Protein AF-W9RHC8-F1 (afdb_monomer_lite)

Radius of gyration: 26.41 Å; chains: 1; bounding box: 62×59×58 Å

Structure (mmCIF, N/CA/C/O backbone):
data_AF-W9RHC8-F1
#
_entry.id   AF-W9RHC8-F1
#
loop_
_atom_site.group_PDB
_atom_site.id
_atom_site.type_symbol
_atom_site.label_atom_id
_atom_site.label_alt_id
_atom_site.label_comp_id
_atom_site.label_asym_id
_atom_site.label_entity_id
_atom_site.label_seq_id
_atom_site.pdbx_PDB_ins_code
_atom_site.Cartn_x
_atom_site.Cartn_y
_atom_site.Cartn_z
_atom_site.occupancy
_atom_site.B_iso_or_equiv
_atom_site.auth_seq_id
_atom_site.auth_comp_id
_atom_site.auth_asym_id
_atom_site.auth_atom_id
_atom_site.pdbx_PDB_model_num
ATOM 1 N N . MET A 1 1 ? 46.765 38.688 -10.562 1.00 62.06 1 MET A N 1
ATOM 2 C CA . MET A 1 1 ? 45.318 38.556 -10.261 1.00 62.06 1 MET A CA 1
ATOM 3 C C . MET A 1 1 ? 44.500 37.887 -11.374 1.00 62.06 1 MET A C 1
ATOM 5 O O . MET A 1 1 ? 43.490 37.285 -11.053 1.00 62.06 1 MET A O 1
ATOM 9 N N . MET A 1 2 ? 44.925 37.922 -12.649 1.00 70.69 2 MET A N 1
ATOM 10 C CA . MET A 1 2 ? 44.146 37.374 -13.782 1.00 70.69 2 MET A CA 1
ATOM 11 C C . MET A 1 2 ? 44.205 35.842 -13.943 1.00 70.69 2 MET A C 1
ATOM 13 O O . MET A 1 2 ? 43.224 35.232 -14.349 1.00 70.69 2 MET A O 1
ATOM 17 N N . LEU A 1 3 ? 45.326 35.204 -13.593 1.00 73.56 3 LEU A N 1
ATOM 18 C CA . LEU A 1 3 ? 45.532 33.758 -13.760 1.00 73.56 3 LEU A CA 1
ATOM 19 C C . LEU A 1 3 ? 44.494 32.866 -13.030 1.00 73.56 3 LEU A C 1
ATOM 21 O O . LEU A 1 3 ? 43.914 31.998 -13.678 1.00 73.56 3 LEU A O 1
ATOM 25 N N . PRO A 1 4 ? 44.192 33.068 -11.728 1.00 77.69 4 PRO A N 1
ATOM 26 C CA . PRO A 1 4 ? 43.225 32.224 -11.017 1.00 77.69 4 PRO A CA 1
ATOM 27 C C . PRO A 1 4 ? 41.783 32.388 -11.525 1.00 77.69 4 PRO A C 1
ATOM 29 O O . PRO A 1 4 ? 41.017 31.429 -11.491 1.00 77.69 4 PRO A O 1
ATOM 32 N N . LEU A 1 5 ? 41.422 33.566 -12.049 1.00 76.31 5 LEU A N 1
ATOM 33 C CA . LEU A 1 5 ? 40.107 33.810 -12.657 1.00 76.31 5 LEU A CA 1
ATOM 34 C C . LEU A 1 5 ? 39.930 33.025 -13.963 1.00 76.31 5 LEU A C 1
ATOM 36 O O . LEU A 1 5 ? 38.876 32.436 -14.191 1.00 76.31 5 LEU A O 1
ATOM 40 N N . VAL A 1 6 ? 40.974 32.968 -14.795 1.00 79.25 6 VAL A N 1
ATOM 41 C CA . VAL A 1 6 ? 40.958 32.205 -16.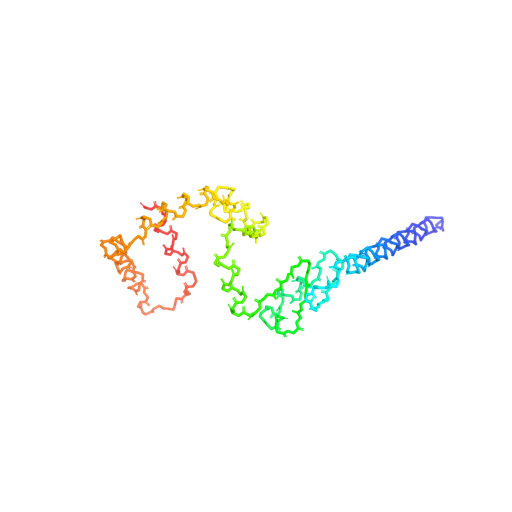054 1.00 79.25 6 VAL A CA 1
ATOM 42 C C . VAL A 1 6 ? 40.851 30.702 -15.785 1.00 79.25 6 VAL A C 1
ATOM 44 O O . VAL A 1 6 ? 40.076 30.020 -16.454 1.00 79.25 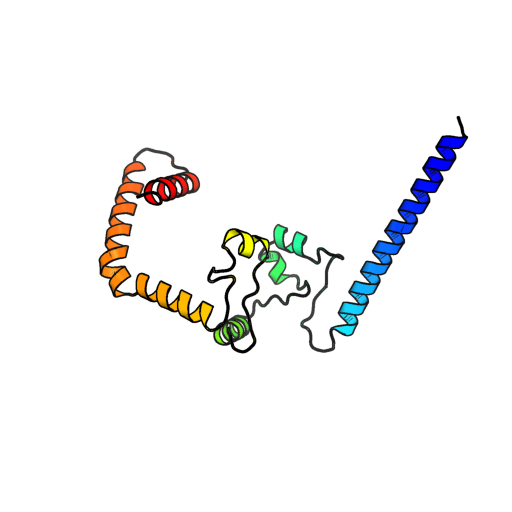6 VAL A O 1
ATOM 47 N N . PHE A 1 7 ? 41.559 30.191 -14.771 1.00 80.88 7 PHE A N 1
ATOM 48 C CA . PHE A 1 7 ? 41.425 28.793 -14.354 1.00 80.88 7 PHE A CA 1
ATOM 49 C C . PHE A 1 7 ? 40.029 28.485 -13.795 1.00 80.88 7 PHE A C 1
ATOM 51 O O . PHE A 1 7 ? 39.434 27.481 -14.171 1.00 80.88 7 PHE A O 1
ATOM 58 N N . GLY A 1 8 ? 39.454 29.353 -12.957 1.00 83.69 8 GLY A N 1
ATOM 59 C CA . GLY A 1 8 ? 38.094 29.153 -12.441 1.00 83.69 8 GLY A CA 1
ATOM 60 C C . GLY A 1 8 ? 37.032 29.078 -13.547 1.00 83.69 8 GLY A C 1
ATOM 61 O O . GLY A 1 8 ? 36.159 28.210 -13.514 1.00 83.69 8 GLY A O 1
ATOM 62 N N . LEU A 1 9 ? 37.141 29.938 -14.565 1.00 85.75 9 LEU A N 1
ATOM 63 C CA . LEU A 1 9 ? 36.232 29.939 -15.714 1.00 85.75 9 LEU A CA 1
ATOM 64 C C . LEU A 1 9 ? 36.360 28.668 -16.564 1.00 85.75 9 LEU A C 1
ATOM 66 O O . LEU A 1 9 ? 35.341 28.103 -16.960 1.00 85.75 9 LEU A O 1
ATOM 70 N N . SER A 1 10 ? 37.579 28.180 -16.818 1.00 86.56 10 SER A N 1
ATOM 71 C CA . SER A 1 10 ? 37.776 26.968 -17.624 1.00 86.56 10 SER A CA 1
ATOM 72 C C . SER A 1 10 ? 37.245 25.711 -16.928 1.00 86.56 10 SER A C 1
ATOM 74 O O . SER A 1 10 ? 36.571 24.902 -17.569 1.00 86.56 10 SER A O 1
ATOM 76 N N . PHE A 1 11 ? 37.451 25.579 -15.613 1.00 90.56 11 PHE A N 1
ATOM 77 C CA . PHE A 1 11 ? 36.854 24.498 -14.822 1.00 90.56 11 PHE A CA 1
ATOM 78 C C . PHE A 1 11 ? 35.322 24.561 -14.821 1.00 90.56 11 PHE A C 1
ATOM 80 O O . PHE A 1 11 ? 34.672 23.527 -14.982 1.00 90.56 11 PHE A O 1
ATOM 87 N N . GLY A 1 12 ? 34.738 25.760 -14.708 1.00 91.81 12 GLY A N 1
ATOM 88 C CA . GLY A 1 12 ? 33.286 25.946 -14.775 1.00 91.81 12 GLY A CA 1
ATOM 89 C C . GLY A 1 12 ? 32.686 25.517 -16.119 1.00 91.81 12 GLY A C 1
ATOM 90 O O . GLY A 1 12 ? 31.665 24.829 -16.153 1.00 91.81 12 GLY A O 1
ATOM 91 N N . VAL A 1 13 ? 33.346 25.857 -17.231 1.00 93.00 13 VAL A N 1
ATOM 92 C CA . VAL A 1 13 ? 32.905 25.456 -18.578 1.00 93.00 13 VAL A CA 1
ATOM 93 C C . VAL A 1 13 ? 33.014 23.943 -18.768 1.00 93.00 13 VAL A C 1
ATOM 95 O O . VAL A 1 13 ? 32.057 23.324 -19.228 1.00 93.00 13 VAL A O 1
ATOM 98 N N . LEU A 1 14 ? 34.130 23.324 -18.369 1.00 93.06 14 LEU A N 1
ATOM 99 C CA . LEU A 1 14 ? 34.304 21.870 -18.469 1.00 93.06 14 LEU A CA 1
ATOM 100 C C . LEU A 1 14 ? 33.273 21.106 -17.633 1.00 93.06 14 LEU A C 1
ATOM 102 O O . LEU A 1 14 ? 32.720 20.110 -18.098 1.00 93.06 14 LEU A O 1
ATOM 106 N N . PHE A 1 15 ? 32.969 21.594 -16.428 1.00 92.94 15 PHE A N 1
ATOM 107 C CA . PHE A 1 15 ? 31.918 21.020 -15.594 1.00 92.94 15 PHE A CA 1
ATOM 108 C C . PHE A 1 15 ? 30.543 21.121 -16.270 1.00 92.94 15 PHE A C 1
ATOM 110 O O . PHE A 1 15 ? 29.828 20.125 -16.345 1.00 92.94 15 PHE A O 1
ATOM 117 N N . SER A 1 16 ? 30.202 22.278 -16.846 1.00 92.06 16 SER A N 1
ATOM 118 C CA . SER A 1 16 ? 28.942 22.476 -17.581 1.00 92.06 16 SER A CA 1
ATOM 119 C C . SER A 1 16 ? 28.819 21.559 -18.809 1.00 92.06 16 SER A C 1
ATOM 121 O O . SER A 1 16 ? 27.783 20.925 -19.025 1.00 92.06 16 SER A O 1
ATOM 123 N N . VAL A 1 17 ? 29.896 21.406 -19.588 1.00 94.19 17 VAL A N 1
ATOM 124 C CA . VAL A 1 17 ? 29.928 20.503 -20.754 1.00 94.19 17 VAL A CA 1
ATOM 125 C C . VAL A 1 17 ? 29.798 19.037 -20.324 1.00 94.19 17 VAL A C 1
ATOM 127 O O . VAL A 1 17 ? 29.067 18.271 -20.946 1.00 94.19 17 VAL A O 1
ATOM 130 N N . SER A 1 18 ? 30.448 18.647 -19.226 1.00 92.25 18 SER A N 1
ATOM 131 C CA . SER A 1 18 ? 30.325 17.297 -18.668 1.00 92.25 18 SER A CA 1
ATOM 132 C C . SER A 1 18 ? 28.894 17.003 -18.206 1.00 92.25 18 SER A C 1
ATOM 134 O O . SER A 1 18 ? 28.311 15.991 -18.593 1.00 92.25 18 SER A O 1
ATOM 136 N N . VAL A 1 19 ? 28.278 17.924 -17.456 1.00 92.19 19 VAL A N 1
ATOM 137 C CA . VAL A 1 19 ? 26.888 17.787 -16.992 1.00 92.19 19 VAL A CA 1
ATOM 138 C C . VAL A 1 19 ? 25.920 17.698 -18.170 1.00 92.19 19 VAL A C 1
ATOM 140 O O . VAL A 1 19 ? 25.056 16.826 -18.187 1.00 92.19 19 VAL A O 1
ATOM 143 N N . THR A 1 20 ? 26.074 18.549 -19.186 1.00 89.12 20 THR A N 1
ATOM 144 C CA . THR A 1 20 ? 25.200 18.510 -20.370 1.00 89.12 20 THR A CA 1
ATOM 145 C C . THR A 1 20 ? 25.364 17.216 -21.166 1.00 89.12 20 THR A C 1
ATOM 147 O O . THR A 1 20 ? 24.362 16.640 -21.587 1.00 89.12 20 THR A O 1
ATOM 150 N N . PHE A 1 21 ? 26.586 16.696 -21.312 1.00 92.25 21 PHE A N 1
ATOM 151 C CA . PHE A 1 21 ? 26.821 15.399 -21.948 1.00 92.25 21 PHE A CA 1
ATOM 152 C C . PHE A 1 21 ? 26.156 14.245 -21.184 1.00 92.25 21 PHE A C 1
ATOM 154 O O . PHE A 1 21 ? 25.500 13.409 -21.807 1.00 92.25 21 PHE A O 1
ATOM 161 N N . LEU A 1 22 ? 26.263 14.222 -19.850 1.00 88.56 22 LEU A N 1
ATOM 162 C CA . LEU A 1 22 ? 25.605 13.215 -19.009 1.00 88.56 22 LEU A CA 1
ATOM 163 C C . LEU A 1 22 ? 24.078 13.273 -19.148 1.00 88.56 22 LEU A C 1
ATOM 165 O O . LEU A 1 22 ? 23.446 12.247 -19.386 1.00 88.56 22 LEU A O 1
ATOM 169 N N . VAL A 1 23 ? 23.492 14.474 -19.113 1.00 86.44 23 VAL A N 1
ATOM 170 C CA . VAL A 1 23 ? 22.044 14.663 -19.302 1.00 86.44 23 VAL A CA 1
ATOM 171 C C . VAL A 1 23 ? 21.591 14.167 -20.678 1.00 86.44 23 VAL A C 1
ATOM 173 O O . VAL A 1 23 ? 20.575 13.483 -20.790 1.00 86.44 23 VAL A O 1
ATOM 176 N N . LEU A 1 24 ? 22.343 14.471 -21.739 1.00 86.12 24 LEU A N 1
ATOM 177 C CA . LEU A 1 24 ? 22.024 14.000 -23.089 1.00 86.12 24 LEU A CA 1
ATOM 178 C C . LEU A 1 24 ? 22.153 12.478 -23.216 1.00 86.12 24 LEU A C 1
ATOM 180 O O . LEU A 1 24 ? 21.329 11.850 -23.885 1.00 86.12 24 LEU A O 1
ATOM 184 N N . ALA A 1 25 ? 23.157 11.879 -22.572 1.00 85.94 25 ALA A N 1
ATOM 185 C CA . ALA A 1 25 ? 23.326 10.432 -22.529 1.00 85.94 25 ALA A CA 1
ATOM 186 C C . 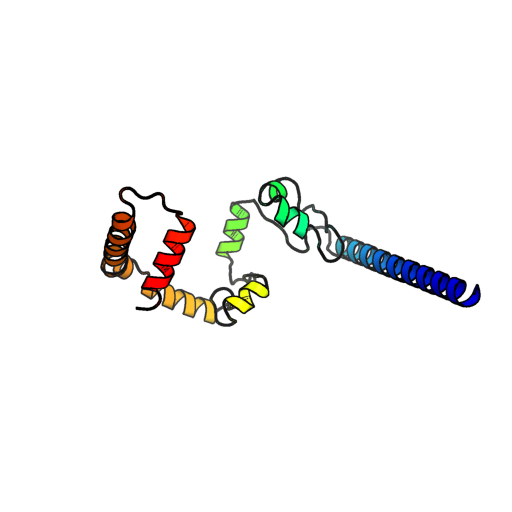ALA A 1 25 ? 22.144 9.753 -21.817 1.00 85.94 25 ALA A C 1
ATOM 188 O O . ALA A 1 25 ? 21.585 8.797 -22.358 1.00 85.94 25 ALA A O 1
ATOM 189 N N . ASP A 1 26 ? 21.701 10.293 -20.680 1.00 81.50 26 ASP A N 1
ATOM 190 C CA . ASP A 1 26 ? 20.546 9.791 -19.929 1.00 81.50 26 ASP A CA 1
ATOM 191 C C . ASP A 1 26 ? 19.237 9.927 -20.716 1.00 81.50 26 ASP A C 1
ATOM 193 O O . ASP A 1 26 ? 18.447 8.982 -20.782 1.00 81.50 26 ASP A O 1
ATOM 197 N N . LEU A 1 27 ? 19.013 11.068 -21.378 1.00 79.56 27 LEU A N 1
ATOM 198 C CA . LEU A 1 27 ? 17.845 11.276 -22.241 1.00 79.56 27 LEU A CA 1
ATOM 199 C C . LEU A 1 27 ? 17.829 10.289 -23.412 1.00 79.56 27 LEU A C 1
ATOM 201 O O . LEU A 1 27 ? 16.794 9.688 -23.707 1.00 79.56 27 LEU A O 1
ATOM 205 N N . LYS A 1 28 ? 18.980 10.077 -24.059 1.00 80.44 28 LYS A N 1
ATOM 206 C CA . LYS A 1 28 ? 19.111 9.132 -25.174 1.00 80.44 28 LYS A CA 1
ATOM 207 C C . LYS A 1 28 ? 18.926 7.687 -24.709 1.00 80.44 28 LYS A C 1
ATOM 209 O O . LYS A 1 28 ? 18.264 6.914 -25.398 1.00 80.44 28 LYS A O 1
ATOM 214 N N . TRP A 1 29 ? 19.447 7.326 -23.537 1.00 77.56 29 TRP A N 1
ATOM 215 C CA . TRP A 1 29 ? 19.232 6.017 -22.917 1.00 77.56 29 TRP A CA 1
ATOM 216 C C . TRP A 1 29 ? 17.757 5.779 -22.575 1.00 77.56 29 TRP A C 1
ATOM 218 O O . TRP A 1 29 ? 17.225 4.702 -22.846 1.00 77.56 29 TRP A O 1
ATOM 228 N N . ASN A 1 30 ? 17.069 6.797 -22.052 1.00 73.25 30 ASN A N 1
ATOM 229 C CA . ASN A 1 30 ? 15.639 6.729 -21.755 1.00 73.25 30 ASN A CA 1
ATOM 230 C C . ASN A 1 30 ? 14.793 6.589 -23.036 1.00 73.25 30 ASN A C 1
ATOM 232 O O . ASN A 1 30 ? 13.888 5.758 -23.104 1.00 73.25 30 ASN A O 1
ATOM 236 N N . ALA A 1 31 ? 15.136 7.328 -24.096 1.00 72.06 31 ALA A N 1
ATOM 237 C CA . ALA A 1 31 ? 14.484 7.206 -25.400 1.00 72.06 31 ALA A CA 1
ATOM 238 C C . ALA A 1 31 ? 14.714 5.825 -26.045 1.00 72.06 31 ALA A C 1
ATOM 240 O O . ALA A 1 31 ? 13.794 5.236 -26.613 1.00 72.06 31 ALA A O 1
ATOM 241 N N . LEU A 1 32 ? 15.924 5.268 -25.923 1.00 72.38 32 LEU A N 1
ATOM 242 C CA . LEU A 1 32 ? 16.228 3.911 -26.383 1.00 72.38 32 LEU A CA 1
ATOM 243 C C . LEU A 1 32 ? 15.439 2.858 -25.602 1.00 72.38 32 LEU A C 1
ATOM 245 O O . LEU A 1 32 ? 14.869 1.964 -26.221 1.00 72.38 32 LEU A O 1
ATOM 249 N N . ARG A 1 33 ? 15.344 2.980 -24.272 1.00 68.00 33 ARG A N 1
ATOM 250 C CA . ARG A 1 33 ? 14.496 2.112 -23.437 1.00 68.00 33 ARG A CA 1
ATOM 251 C C . ARG A 1 33 ? 13.045 2.127 -23.907 1.00 68.00 33 ARG A C 1
ATOM 253 O O . ARG A 1 33 ? 12.458 1.060 -24.019 1.00 68.00 33 ARG A O 1
ATOM 260 N N . TYR A 1 34 ? 12.493 3.301 -24.214 1.00 66.38 34 TYR A N 1
ATOM 261 C CA . TYR A 1 34 ? 11.127 3.428 -24.723 1.00 66.38 34 TYR A CA 1
ATOM 262 C C . TYR A 1 34 ? 10.943 2.701 -26.062 1.00 66.38 34 TYR A C 1
ATOM 264 O O . TYR A 1 34 ? 10.035 1.889 -26.212 1.00 66.38 34 TYR A O 1
ATOM 272 N N . ASN A 1 35 ? 11.855 2.926 -27.011 1.00 65.25 35 ASN A N 1
ATOM 273 C CA . ASN A 1 35 ? 11.798 2.294 -28.331 1.00 65.25 35 ASN A CA 1
ATOM 274 C C . ASN A 1 35 ? 12.015 0.769 -28.275 1.00 65.25 35 ASN A C 1
ATOM 276 O O . ASN A 1 35 ? 11.424 0.034 -29.064 1.00 65.25 35 ASN A O 1
ATOM 280 N N . LEU A 1 36 ? 12.840 0.287 -27.339 1.00 64.00 36 LEU A N 1
ATOM 281 C CA . LEU A 1 36 ? 13.102 -1.139 -27.113 1.00 64.00 36 LEU A CA 1
ATOM 282 C C . LEU A 1 36 ? 11.969 -1.849 -26.368 1.00 64.00 36 LEU A C 1
ATOM 284 O O . LEU A 1 36 ? 11.830 -3.063 -26.500 1.00 64.00 36 LEU A O 1
ATOM 288 N N . ALA A 1 37 ? 11.155 -1.122 -25.603 1.00 63.25 37 ALA A N 1
ATOM 289 C CA . ALA A 1 37 ? 10.095 -1.712 -24.793 1.00 63.25 37 ALA A CA 1
ATOM 290 C C . ALA A 1 37 ? 8.878 -2.208 -25.611 1.00 63.25 37 ALA A C 1
ATOM 292 O O . ALA A 1 37 ? 7.974 -2.831 -25.060 1.00 63.25 37 ALA A O 1
ATOM 293 N N . GLY A 1 38 ? 8.921 -2.057 -26.940 1.00 60.88 38 GLY A N 1
ATOM 294 C CA . GLY A 1 38 ? 8.177 -2.894 -27.878 1.00 60.88 38 GLY A CA 1
ATOM 295 C C . GLY A 1 38 ? 6.739 -2.456 -28.174 1.00 60.88 38 GLY A C 1
ATOM 296 O O . GLY A 1 38 ? 6.089 -1.727 -27.426 1.00 60.88 38 GLY A O 1
ATOM 297 N N . LYS A 1 39 ? 6.227 -2.931 -29.316 1.00 59.12 39 LYS A N 1
ATOM 298 C CA . LYS A 1 39 ? 4.826 -2.780 -29.733 1.00 59.12 39 LYS A CA 1
ATOM 299 C C . LYS A 1 39 ? 3.952 -3.648 -28.818 1.00 59.12 39 LYS A C 1
ATOM 301 O O . LYS A 1 39 ? 3.914 -4.860 -28.999 1.00 59.12 39 LYS A O 1
ATOM 306 N N . GLY A 1 40 ? 3.291 -3.050 -27.829 1.00 68.81 40 GLY A N 1
ATOM 307 C CA . GLY A 1 40 ? 2.409 -3.775 -26.901 1.00 68.81 40 GLY A CA 1
ATOM 308 C C . GLY A 1 40 ? 2.288 -3.167 -25.505 1.00 68.81 40 GLY A C 1
ATOM 309 O O . GLY A 1 40 ? 1.452 -3.612 -24.723 1.00 68.81 40 GLY A O 1
ATOM 310 N N . LEU A 1 41 ? 3.089 -2.149 -25.181 1.00 72.31 41 LEU A N 1
ATOM 311 C CA . LEU A 1 41 ? 2.908 -1.399 -23.944 1.00 72.31 41 LEU A CA 1
ATOM 312 C C . LEU A 1 41 ? 1.683 -0.480 -24.009 1.00 72.31 41 LEU A C 1
ATOM 314 O O . LEU A 1 41 ? 1.365 0.054 -25.077 1.00 72.31 41 LEU A O 1
ATOM 318 N N . PRO A 1 42 ? 1.010 -0.254 -22.867 1.00 71.94 42 PRO A N 1
ATOM 319 C CA . PRO A 1 42 ? -0.019 0.766 -22.787 1.00 71.94 42 PRO A CA 1
ATOM 320 C C . PRO A 1 42 ? 0.586 2.148 -23.084 1.00 71.94 42 PRO A C 1
ATOM 322 O O . PRO A 1 42 ? 1.753 2.390 -22.765 1.00 71.94 42 PRO A O 1
ATOM 325 N N . PRO A 1 43 ? -0.195 3.069 -23.674 1.00 71.88 43 PRO A N 1
ATOM 326 C CA . PRO A 1 43 ? 0.280 4.416 -23.974 1.00 71.88 43 PRO A CA 1
ATOM 327 C C . PRO A 1 43 ? 0.731 5.132 -22.692 1.00 71.88 43 PRO A C 1
ATOM 329 O O . PRO A 1 43 ? 0.044 5.041 -21.672 1.00 71.88 43 PRO A O 1
ATOM 332 N N . GLY A 1 44 ? 1.863 5.843 -22.749 1.00 71.12 44 GLY A N 1
ATOM 333 C CA . GLY A 1 44 ? 2.415 6.571 -21.605 1.00 71.12 44 GLY A CA 1
ATOM 334 C C . GLY A 1 44 ? 3.772 7.245 -21.857 1.00 71.12 44 GLY A C 1
ATOM 335 O O . GLY A 1 44 ? 4.419 6.998 -22.874 1.00 71.12 44 GLY A O 1
ATOM 336 N N . THR A 1 45 ? 4.203 8.095 -20.924 1.00 72.62 45 THR A N 1
ATOM 337 C CA . THR A 1 45 ? 5.447 8.880 -20.947 1.00 72.62 45 THR A CA 1
ATOM 338 C C . THR A 1 45 ? 6.397 8.470 -19.822 1.00 72.62 45 THR A C 1
ATOM 340 O O . THR A 1 45 ? 6.033 8.456 -18.658 1.00 72.62 45 THR A O 1
ATOM 343 N N . MET A 1 46 ? 7.668 8.192 -20.126 1.00 73.12 46 MET A N 1
ATOM 344 C CA . MET A 1 46 ? 8.647 7.769 -19.101 1.00 73.12 46 MET A CA 1
ATOM 345 C C . MET A 1 46 ? 9.033 8.868 -18.087 1.00 73.12 46 MET A C 1
ATOM 347 O O . MET A 1 46 ? 9.793 8.591 -17.162 1.00 73.12 46 MET A O 1
ATOM 351 N N . GLY A 1 47 ? 8.544 10.101 -18.257 1.00 77.06 47 GLY A N 1
ATOM 352 C CA . GLY A 1 47 ? 8.869 11.247 -17.408 1.00 77.06 47 GLY A CA 1
ATOM 353 C C . GLY A 1 47 ? 10.341 11.675 -17.457 1.00 77.06 47 GLY A C 1
ATOM 354 O O . GLY A 1 47 ? 11.059 11.418 -18.428 1.00 77.06 47 GLY A O 1
ATOM 355 N N . TRP A 1 48 ? 10.788 12.362 -16.401 1.00 73.88 48 TRP A N 1
ATOM 356 C CA . TRP A 1 48 ? 12.170 12.835 -16.271 1.00 73.88 48 TRP A CA 1
ATOM 357 C C . TRP A 1 48 ? 13.157 11.670 -16.104 1.00 73.88 48 TRP A C 1
ATOM 359 O O . TRP A 1 48 ? 12.828 10.681 -15.447 1.00 73.88 48 TRP A O 1
ATOM 369 N N . PRO A 1 49 ? 14.399 11.780 -16.611 1.00 71.50 49 PRO A N 1
ATOM 370 C CA . PRO A 1 49 ? 15.452 10.830 -16.266 1.00 71.50 49 PRO A CA 1
ATOM 371 C C . PRO A 1 49 ? 15.569 10.656 -14.744 1.00 71.50 49 PRO A C 1
ATOM 373 O O . PRO A 1 49 ? 15.457 11.624 -13.991 1.00 71.50 49 PRO A O 1
ATOM 376 N N . VAL A 1 50 ? 15.776 9.414 -14.294 1.00 70.69 50 VAL A N 1
ATOM 377 C CA . VAL A 1 50 ? 15.862 8.991 -12.879 1.00 70.69 50 VAL A CA 1
ATOM 378 C C . VAL A 1 50 ? 14.542 9.053 -12.096 1.00 70.69 50 VAL A C 1
ATOM 380 O O . VAL A 1 50 ? 14.156 8.049 -11.501 1.00 70.69 50 VAL A O 1
ATOM 383 N N . PHE A 1 51 ? 13.836 10.185 -12.084 1.00 71.88 51 PHE A N 1
ATOM 384 C CA . PHE A 1 51 ? 12.637 10.375 -11.248 1.00 71.88 51 PHE A CA 1
ATOM 385 C C . PHE A 1 51 ? 11.323 9.988 -11.934 1.00 71.88 51 PHE A C 1
ATOM 387 O O . PHE A 1 51 ? 10.299 9.835 -11.262 1.00 71.88 51 PHE A O 1
ATOM 394 N N . GLY A 1 52 ? 11.336 9.833 -13.255 1.00 80.00 52 GLY A N 1
ATOM 395 C CA . GLY A 1 52 ? 10.142 9.628 -14.060 1.00 80.00 52 GLY A CA 1
ATOM 396 C C . GLY A 1 52 ? 9.101 10.705 -13.778 1.00 80.00 52 GLY A C 1
ATOM 397 O O . GLY A 1 52 ? 9.413 11.898 -13.737 1.00 80.00 52 GLY A O 1
ATOM 398 N N . GLU A 1 53 ? 7.869 10.271 -13.541 1.00 80.19 53 GLU A N 1
ATOM 399 C CA . GLU A 1 53 ? 6.752 11.136 -13.152 1.00 80.19 53 GLU A CA 1
ATOM 400 C C . GLU A 1 53 ? 6.450 11.069 -11.640 1.00 80.19 53 GLU A C 1
ATOM 402 O O . GLU A 1 53 ? 5.415 11.544 -11.180 1.00 80.19 53 GLU A O 1
ATOM 407 N N . THR A 1 54 ? 7.359 10.505 -10.832 1.00 82.19 54 THR A N 1
ATOM 408 C CA . THR A 1 54 ? 7.132 10.253 -9.393 1.00 82.19 54 THR A CA 1
ATOM 409 C C . THR A 1 54 ? 6.804 11.529 -8.615 1.00 82.19 54 THR A C 1
ATOM 411 O O . THR A 1 54 ? 5.965 11.515 -7.720 1.00 82.19 54 THR A O 1
ATOM 414 N N . THR A 1 55 ? 7.452 12.651 -8.935 1.00 82.00 55 THR A N 1
ATOM 415 C CA . THR A 1 55 ? 7.214 13.931 -8.246 1.00 82.00 55 THR A CA 1
ATOM 416 C C . THR A 1 55 ? 5.841 14.511 -8.563 1.00 82.00 55 THR A C 1
ATOM 418 O O . THR A 1 55 ? 5.212 15.100 -7.688 1.00 82.00 55 THR A O 1
ATOM 421 N N . GLU A 1 56 ? 5.370 14.339 -9.797 1.00 81.94 56 GLU A N 1
ATOM 422 C CA . GLU A 1 56 ? 4.043 14.766 -10.233 1.00 81.94 56 GLU A CA 1
ATOM 423 C C . GLU A 1 56 ? 2.968 13.865 -9.613 1.00 81.94 56 GLU A C 1
ATOM 425 O O . GLU A 1 56 ? 1.999 14.373 -9.051 1.00 81.94 56 GLU A O 1
ATOM 430 N N . PHE A 1 57 ? 3.210 12.549 -9.577 1.00 81.88 57 PHE A N 1
ATOM 431 C CA . PHE A 1 57 ? 2.367 11.587 -8.868 1.00 81.88 57 PHE A CA 1
ATOM 432 C C . PHE A 1 57 ? 2.214 11.929 -7.381 1.00 81.88 57 PHE A C 1
ATOM 434 O O . PHE A 1 57 ? 1.098 11.980 -6.874 1.00 81.88 57 PHE A O 1
ATOM 441 N N . LEU A 1 58 ? 3.310 12.222 -6.673 1.00 83.62 58 LEU A N 1
ATOM 442 C CA . LEU A 1 58 ? 3.251 12.561 -5.245 1.00 83.62 58 LEU A CA 1
ATOM 443 C C . LEU A 1 58 ? 2.532 13.889 -4.966 1.00 83.62 58 LEU A C 1
ATOM 445 O O . LEU A 1 58 ? 1.969 14.056 -3.888 1.00 83.62 58 LEU A O 1
ATOM 449 N N . LYS A 1 59 ? 2.552 14.832 -5.914 1.00 85.81 59 LYS A N 1
ATOM 450 C CA . LYS A 1 59 ? 1.882 16.133 -5.773 1.00 85.81 59 LYS A CA 1
ATOM 451 C C . LYS A 1 59 ? 0.391 16.071 -6.085 1.00 85.81 59 LYS A C 1
ATOM 453 O O . LYS A 1 59 ? -0.388 16.725 -5.402 1.00 85.81 59 LYS A O 1
ATOM 458 N N . HIS A 1 60 ? 0.010 15.327 -7.121 1.00 81.44 60 HIS A N 1
ATOM 459 C CA . HIS A 1 60 ? -1.355 15.323 -7.656 1.00 81.44 60 HIS A CA 1
ATOM 460 C C . HIS A 1 60 ? -2.153 14.058 -7.300 1.00 81.44 60 HIS A C 1
ATOM 462 O O . HIS A 1 60 ? -3.366 14.028 -7.482 1.00 81.44 60 HIS A O 1
ATOM 468 N N . GLY A 1 61 ? -1.513 13.015 -6.765 1.00 78.44 61 GLY A N 1
ATOM 469 C CA . GLY A 1 61 ? -2.182 11.827 -6.236 1.00 78.44 61 GLY A CA 1
ATOM 470 C C . GLY A 1 61 ? -3.081 11.131 -7.260 1.00 78.44 61 GLY A C 1
ATOM 471 O O . GLY A 1 61 ? -2.628 10.723 -8.324 1.00 78.44 61 GLY A O 1
ATOM 472 N N . LEU A 1 62 ? -4.367 10.976 -6.936 1.00 69.81 62 LEU A N 1
ATOM 473 C CA . LEU A 1 62 ? -5.347 10.337 -7.823 1.00 69.81 62 LEU A CA 1
ATOM 474 C C . LEU A 1 62 ? -5.641 11.151 -9.092 1.00 69.81 62 LEU A C 1
ATOM 476 O O . LEU A 1 62 ? -5.887 10.555 -10.138 1.00 69.81 62 LEU A O 1
ATOM 480 N N . ASP A 1 63 ? -5.547 12.481 -9.045 1.00 76.25 63 ASP A N 1
ATOM 481 C CA . ASP A 1 63 ? -5.791 13.329 -10.222 1.00 76.25 63 ASP A CA 1
ATOM 482 C C . ASP A 1 63 ? -4.714 13.135 -11.297 1.00 76.25 63 ASP A C 1
ATOM 484 O O . ASP A 1 63 ? -4.966 13.294 -12.495 1.00 76.25 63 ASP A O 1
ATOM 488 N N . PHE A 1 64 ? -3.517 12.717 -10.880 1.00 71.81 64 PHE A N 1
ATOM 489 C CA . PHE A 1 64 ? -2.451 12.300 -11.782 1.00 71.81 64 PHE A CA 1
ATOM 490 C C . PHE A 1 64 ? -2.821 11.027 -12.557 1.00 71.81 64 PHE A C 1
ATOM 492 O O . PHE A 1 64 ? -2.559 10.938 -13.755 1.00 71.81 64 PHE A O 1
ATOM 499 N N . LEU A 1 65 ? -3.477 10.066 -11.896 1.00 67.94 65 LEU A N 1
ATOM 500 C CA . LEU A 1 65 ? -3.823 8.758 -12.467 1.00 67.94 65 LEU A CA 1
ATOM 501 C C . LEU A 1 65 ? -4.833 8.852 -13.613 1.00 67.94 65 LEU A C 1
ATOM 503 O O . LEU A 1 65 ? -4.826 8.013 -14.513 1.00 67.94 65 LEU A O 1
ATOM 507 N N . ASN A 1 66 ? -5.685 9.878 -13.588 1.00 66.12 66 ASN A N 1
ATOM 508 C CA . ASN A 1 66 ? -6.666 10.127 -14.641 1.00 66.12 66 ASN A CA 1
ATOM 509 C C . ASN A 1 66 ? -6.036 10.735 -15.901 1.00 66.12 66 ASN A C 1
ATOM 511 O O . ASN A 1 66 ? -6.547 10.529 -17.000 1.00 66.12 66 ASN A O 1
ATOM 515 N N . ASN A 1 67 ? -4.930 11.469 -15.753 1.00 58.72 67 ASN A N 1
ATOM 516 C CA . ASN A 1 67 ? -4.366 12.288 -16.825 1.00 58.72 67 ASN A CA 1
ATOM 517 C C . ASN A 1 67 ? -3.052 11.750 -17.394 1.00 58.72 67 ASN A C 1
ATOM 519 O O . ASN A 1 67 ? -2.703 12.098 -18.523 1.00 58.72 67 ASN A O 1
ATOM 523 N N . LYS A 1 68 ? -2.311 10.921 -16.648 1.00 58.47 68 LYS A N 1
ATOM 524 C CA . LYS A 1 68 ? -0.992 10.446 -17.070 1.00 58.47 68 LYS A CA 1
ATOM 525 C C . LYS A 1 68 ? -0.719 9.001 -16.690 1.00 58.47 68 LYS A C 1
ATOM 527 O O . LYS A 1 68 ? -1.171 8.469 -15.680 1.00 58.47 68 LYS A O 1
ATOM 532 N N . LYS A 1 69 ? 0.075 8.377 -17.549 1.00 57.03 69 LYS A N 1
ATOM 533 C CA . LYS A 1 69 ? 0.690 7.074 -17.351 1.00 57.03 69 LYS A CA 1
ATOM 534 C C . LYS A 1 69 ? 2.163 7.282 -17.682 1.00 57.03 69 LYS A C 1
ATOM 536 O O . LYS A 1 69 ? 2.442 7.481 -18.855 1.00 57.03 69 LYS A O 1
ATOM 541 N N . ALA A 1 70 ? 3.087 7.220 -16.730 1.00 53.62 70 ALA A N 1
ATOM 542 C CA . ALA A 1 70 ? 4.128 6.195 -16.677 1.00 53.62 70 ALA A CA 1
ATOM 543 C C . ALA A 1 70 ? 5.347 6.508 -15.782 1.00 53.62 70 ALA A C 1
ATOM 545 O O . ALA A 1 70 ? 5.760 7.628 -15.507 1.00 53.62 70 ALA A O 1
ATOM 546 N N . ILE A 1 71 ? 5.928 5.385 -15.372 1.00 54.16 71 ILE A N 1
ATOM 547 C CA . ILE A 1 71 ? 7.287 5.052 -14.907 1.00 54.16 71 ILE A CA 1
ATOM 548 C C . ILE A 1 71 ? 7.566 3.712 -15.673 1.00 54.16 71 ILE A C 1
ATOM 550 O O . ILE A 1 71 ? 6.686 3.283 -16.431 1.00 54.16 71 ILE A O 1
ATOM 554 N N . PRO A 1 72 ? 8.658 2.931 -15.531 1.00 65.44 72 PRO A N 1
ATOM 555 C CA . PRO A 1 72 ? 8.625 1.483 -15.845 1.00 65.44 72 PRO A CA 1
ATOM 556 C C . PRO A 1 72 ? 7.615 0.685 -14.974 1.00 65.44 72 PRO A C 1
ATOM 558 O O . PRO A 1 72 ? 7.866 -0.446 -14.570 1.00 65.44 72 PRO A O 1
ATOM 561 N N . THR A 1 73 ? 6.468 1.290 -14.680 1.00 74.31 73 THR A N 1
ATOM 562 C CA . THR A 1 73 ? 5.363 0.849 -13.854 1.00 74.31 73 THR A CA 1
ATOM 563 C C . THR A 1 73 ? 4.092 1.207 -14.612 1.00 74.31 73 THR A C 1
ATOM 565 O O . THR A 1 73 ? 3.843 2.373 -14.927 1.00 74.31 73 THR A O 1
ATOM 568 N N . ILE A 1 74 ? 3.288 0.194 -14.908 1.00 78.12 74 ILE A N 1
ATOM 569 C CA . ILE A 1 74 ? 1.970 0.367 -15.511 1.00 78.12 74 ILE A CA 1
ATOM 570 C C . ILE A 1 74 ? 0.984 0.624 -14.378 1.00 78.12 74 ILE A C 1
ATOM 572 O O . ILE A 1 74 ? 0.870 -0.197 -13.468 1.00 78.12 74 ILE A O 1
ATOM 576 N N . ILE A 1 75 ? 0.269 1.747 -14.438 1.00 80.12 75 ILE A N 1
ATOM 577 C CA . ILE A 1 75 ? -0.812 2.029 -13.496 1.00 80.12 75 ILE A CA 1
ATOM 578 C C . ILE A 1 75 ? -2.138 1.610 -14.129 1.00 80.12 75 ILE A C 1
ATOM 580 O O . ILE A 1 75 ? -2.462 2.018 -15.247 1.00 80.12 75 ILE A O 1
ATOM 584 N N . CYS A 1 76 ? -2.882 0.765 -13.418 1.00 83.00 76 CYS A N 1
ATOM 585 C CA . CYS A 1 76 ? -4.141 0.198 -13.872 1.00 83.00 76 CYS A CA 1
ATOM 586 C C . CYS A 1 76 ? -5.309 0.724 -13.029 1.00 83.00 76 CYS A C 1
ATOM 588 O O . CYS A 1 76 ? -5.390 0.472 -11.828 1.00 83.00 76 CYS A O 1
ATOM 590 N N . MET A 1 77 ? -6.228 1.430 -13.689 1.00 86.31 77 MET A N 1
ATOM 591 C CA . MET A 1 77 ? -7.486 1.909 -13.101 1.00 86.31 77 MET A CA 1
ATOM 592 C C . MET A 1 77 ? -8.692 1.062 -13.530 1.00 86.31 77 MET A C 1
ATOM 594 O O . MET A 1 77 ? -9.817 1.356 -13.141 1.00 86.31 77 MET A O 1
ATOM 598 N N . ASP A 1 78 ? -8.465 0.015 -14.327 1.00 89.81 78 ASP A N 1
ATOM 599 C CA . ASP A 1 78 ? -9.513 -0.901 -14.765 1.00 89.81 78 ASP A CA 1
ATOM 600 C C . ASP A 1 78 ? -9.809 -1.938 -13.662 1.00 89.81 78 ASP A C 1
ATOM 602 O O . ASP A 1 78 ? -8.901 -2.676 -13.256 1.00 89.81 78 ASP A O 1
ATOM 606 N N . PRO A 1 79 ? -11.045 -2.000 -13.132 1.00 94.19 79 PRO A N 1
ATOM 607 C CA . PRO A 1 79 ? -11.378 -2.896 -12.029 1.00 94.19 79 PRO A CA 1
ATOM 608 C C . PRO A 1 79 ? -11.256 -4.377 -12.407 1.00 94.19 79 PRO A C 1
ATOM 610 O O . PRO A 1 79 ? -10.852 -5.178 -11.560 1.00 94.19 79 PRO A O 1
ATOM 613 N N . ASP A 1 80 ? -11.550 -4.747 -13.656 1.00 95.69 80 ASP A N 1
ATOM 614 C CA . ASP A 1 80 ? -11.489 -6.138 -14.111 1.00 95.69 80 ASP A CA 1
ATOM 615 C C . ASP A 1 80 ? -10.042 -6.629 -14.215 1.00 95.69 80 ASP A C 1
ATOM 617 O O . ASP A 1 80 ? -9.706 -7.701 -13.698 1.00 95.69 80 ASP A O 1
ATOM 621 N N . LEU A 1 81 ? -9.147 -5.817 -14.781 1.00 91.69 81 LEU A N 1
ATOM 622 C CA . LEU A 1 81 ? -7.717 -6.104 -14.806 1.00 91.69 81 LEU A CA 1
ATOM 623 C C . LEU A 1 81 ? -7.109 -6.099 -13.396 1.00 91.69 81 LEU A C 1
ATOM 625 O O . LEU A 1 81 ? -6.316 -6.986 -13.073 1.00 91.69 81 LEU A O 1
ATOM 629 N N . ASN A 1 82 ? -7.520 -5.179 -12.517 1.00 93.44 82 ASN A N 1
ATOM 630 C CA . ASN A 1 82 ? -7.092 -5.184 -11.114 1.00 93.44 82 ASN A CA 1
ATOM 631 C C . ASN A 1 82 ? -7.524 -6.473 -10.400 1.00 93.44 82 ASN A C 1
ATOM 633 O O . ASN A 1 82 ? -6.719 -7.106 -9.714 1.00 93.44 82 ASN A O 1
ATOM 637 N N . ARG A 1 83 ? -8.766 -6.922 -10.614 1.00 95.00 83 ARG A N 1
ATOM 638 C CA . ARG A 1 83 ? -9.257 -8.203 -10.093 1.00 95.00 83 ARG A CA 1
ATOM 639 C C . ARG A 1 83 ? -8.452 -9.375 -10.647 1.00 95.00 83 ARG A C 1
ATOM 641 O O . ARG A 1 83 ? -8.083 -10.264 -9.882 1.00 95.00 83 ARG A O 1
ATOM 648 N N . TYR A 1 84 ? -8.161 -9.384 -11.947 1.00 93.69 84 TYR A N 1
ATOM 649 C CA . TYR A 1 84 ? -7.342 -10.420 -12.574 1.00 93.69 84 TYR A CA 1
ATOM 650 C C . TYR A 1 84 ? -5.936 -10.485 -11.960 1.00 93.69 84 TYR A C 1
ATOM 652 O O . TYR A 1 84 ? -5.474 -11.572 -11.617 1.00 93.69 84 TYR A O 1
ATOM 660 N N . ILE A 1 85 ? -5.276 -9.340 -11.774 1.00 92.75 85 ILE A N 1
ATOM 661 C CA . ILE A 1 85 ? -3.947 -9.247 -11.152 1.00 92.75 85 ILE A CA 1
ATOM 662 C C . ILE A 1 85 ? -3.979 -9.820 -9.731 1.00 92.75 85 ILE A C 1
ATOM 664 O O . ILE A 1 85 ? -3.167 -10.683 -9.401 1.00 92.75 85 ILE A O 1
ATOM 668 N N . LEU A 1 86 ? -4.952 -9.402 -8.916 1.00 92.19 86 LEU A N 1
ATOM 669 C CA . LEU A 1 86 ? -5.084 -9.842 -7.523 1.00 92.19 86 LEU A CA 1
ATOM 670 C C . LEU A 1 86 ? -5.409 -11.339 -7.401 1.00 92.19 86 LEU A C 1
ATOM 672 O O . LEU A 1 86 ? -4.871 -12.024 -6.536 1.00 92.19 86 LEU A O 1
ATOM 676 N N . LEU A 1 87 ? -6.253 -11.887 -8.280 1.00 91.81 87 LEU A N 1
ATOM 677 C CA . LEU A 1 87 ? -6.590 -13.319 -8.275 1.00 91.81 87 LEU A CA 1
ATOM 678 C C . LEU A 1 87 ? -5.451 -14.220 -8.769 1.00 91.81 87 LEU A C 1
ATOM 680 O O . LEU A 1 87 ? -5.462 -15.428 -8.511 1.00 91.81 87 LEU A O 1
ATOM 684 N N . ASN A 1 88 ? -4.486 -13.656 -9.493 1.00 90.69 88 ASN A N 1
ATOM 685 C CA . ASN A 1 88 ? -3.324 -14.373 -10.009 1.00 90.69 88 ASN A CA 1
ATOM 686 C C . ASN A 1 88 ? -2.030 -14.036 -9.252 1.00 90.69 88 ASN A C 1
ATOM 688 O O . ASN A 1 88 ? -0.939 -14.386 -9.712 1.00 90.69 88 ASN A O 1
ATOM 692 N N . GLU A 1 89 ? -2.136 -13.430 -8.066 1.00 87.00 89 GLU A N 1
ATOM 693 C CA . GLU A 1 89 ? -1.011 -13.287 -7.144 1.00 87.00 89 GLU A CA 1
ATOM 694 C C . GLU A 1 89 ? -0.378 -14.666 -6.864 1.00 87.00 89 GLU A C 1
ATOM 696 O O . GLU A 1 89 ? -1.063 -15.642 -6.548 1.00 87.00 89 GLU A O 1
ATOM 701 N N . GLY A 1 90 ? 0.942 -14.777 -7.034 1.00 80.69 90 GLY A N 1
ATOM 702 C CA . GLY A 1 90 ? 1.685 -16.030 -6.879 1.00 80.69 90 GLY A CA 1
ATOM 703 C C . GLY A 1 90 ? 1.713 -16.942 -8.114 1.00 80.69 90 GLY A C 1
ATOM 704 O O . GLY A 1 90 ? 2.446 -17.929 -8.102 1.00 80.69 90 GLY A O 1
ATOM 705 N N . LYS A 1 91 ? 0.997 -16.614 -9.202 1.00 86.19 91 LYS A N 1
ATOM 706 C CA . LYS A 1 91 ? 1.055 -17.325 -10.501 1.00 86.19 91 LYS A CA 1
ATOM 707 C C . LYS A 1 91 ? 1.926 -16.589 -11.527 1.00 86.19 91 LYS A C 1
ATOM 709 O O . LYS A 1 91 ? 1.537 -16.400 -12.674 1.00 86.19 91 LYS A O 1
ATOM 714 N N . GLY A 1 92 ? 3.093 -16.122 -11.088 1.00 81.81 92 GLY A N 1
ATOM 715 C CA . GLY A 1 92 ? 4.007 -15.298 -11.892 1.00 81.81 92 GLY A CA 1
ATOM 716 C C . GLY A 1 92 ? 3.945 -13.800 -11.582 1.00 81.81 92 GLY A C 1
ATOM 717 O O . GLY A 1 92 ? 4.809 -13.057 -12.034 1.00 81.81 92 GLY A O 1
ATOM 718 N N . LEU A 1 93 ? 2.984 -13.364 -10.759 1.00 86.31 93 LEU A N 1
ATOM 719 C CA . LEU A 1 93 ? 2.936 -12.015 -10.194 1.00 86.31 93 LEU A CA 1
ATOM 720 C C . LEU A 1 93 ? 3.376 -12.048 -8.729 1.00 86.31 93 LEU A C 1
ATOM 722 O O . LEU A 1 93 ? 2.888 -12.869 -7.950 1.00 86.31 93 LEU A O 1
ATOM 726 N N . VAL A 1 94 ? 4.295 -11.154 -8.365 1.00 85.19 94 VAL A N 1
ATOM 727 C CA . VAL A 1 94 ? 4.812 -10.998 -6.999 1.00 85.19 94 VAL A CA 1
ATOM 728 C C . VAL A 1 94 ? 4.523 -9.570 -6.529 1.00 85.19 94 VAL A C 1
ATOM 730 O O . VAL A 1 94 ? 4.708 -8.642 -7.321 1.00 85.19 94 VAL A O 1
ATOM 733 N N . PRO A 1 95 ? 4.088 -9.365 -5.272 1.00 84.94 95 PRO A N 1
ATOM 734 C CA . PRO A 1 95 ? 3.916 -8.028 -4.717 1.00 84.94 95 PRO A CA 1
ATOM 735 C C . PRO A 1 95 ? 5.215 -7.213 -4.785 1.00 84.94 95 PRO A C 1
ATOM 737 O O . PRO A 1 95 ? 6.276 -7.668 -4.359 1.00 84.94 95 PRO A O 1
ATOM 740 N N . GLY A 1 96 ? 5.132 -5.996 -5.322 1.00 85.69 96 GLY A N 1
ATOM 741 C CA . GLY A 1 96 ? 6.253 -5.061 -5.396 1.00 85.69 96 GLY A CA 1
ATOM 742 C C . GLY A 1 96 ? 6.073 -3.914 -4.409 1.00 85.69 96 GLY A C 1
ATOM 743 O O . GLY A 1 96 ? 5.245 -3.037 -4.641 1.00 85.69 96 GLY A O 1
ATOM 744 N N . TYR A 1 97 ? 6.863 -3.891 -3.333 1.00 87.25 97 TYR A N 1
ATOM 745 C CA . TYR A 1 97 ? 6.862 -2.798 -2.355 1.00 87.25 97 TYR A CA 1
ATOM 746 C C . TYR A 1 97 ? 8.146 -1.960 -2.433 1.00 87.25 97 TYR A C 1
ATOM 748 O O . TYR A 1 97 ? 9.219 -2.500 -2.725 1.00 87.25 97 TYR A O 1
ATOM 756 N N . PRO A 1 98 ? 8.087 -0.649 -2.125 1.00 87.44 98 PRO A N 1
ATOM 757 C CA . PRO A 1 98 ? 9.282 0.175 -1.994 1.00 87.44 98 PRO A CA 1
ATOM 758 C C . PRO A 1 98 ? 10.260 -0.393 -0.957 1.00 87.44 98 PRO A C 1
ATOM 760 O O . PRO A 1 98 ? 9.863 -0.848 0.117 1.00 87.44 98 PRO A O 1
ATOM 763 N N . GLN A 1 99 ? 11.562 -0.295 -1.234 1.00 86.06 99 GLN A N 1
ATOM 764 C CA . GLN A 1 99 ? 12.609 -0.819 -0.344 1.00 86.06 99 GLN A CA 1
ATOM 765 C C . GLN A 1 99 ? 12.592 -0.179 1.050 1.00 86.06 99 GLN A C 1
ATOM 767 O O . GLN A 1 99 ? 12.903 -0.836 2.042 1.00 86.06 99 GLN A O 1
ATOM 772 N N . SER A 1 100 ? 12.190 1.092 1.147 1.00 90.88 100 SER A N 1
ATOM 773 C CA . SER A 1 100 ? 11.986 1.777 2.427 1.00 90.88 100 SER A CA 1
ATOM 774 C C . SER A 1 100 ? 10.936 1.071 3.290 1.00 90.88 100 SER A C 1
ATOM 776 O O . SER A 1 100 ? 11.173 0.846 4.474 1.00 90.88 100 SER A O 1
ATOM 778 N N . MET A 1 101 ? 9.819 0.653 2.692 1.00 89.00 101 MET A N 1
ATOM 779 C CA . MET A 1 101 ? 8.745 -0.062 3.381 1.00 89.00 101 MET A CA 1
ATOM 780 C C . MET A 1 101 ? 9.200 -1.452 3.831 1.00 89.00 101 MET A C 1
ATOM 782 O O . MET A 1 101 ? 8.990 -1.818 4.984 1.00 89.00 101 MET A O 1
ATOM 786 N N . VAL A 1 102 ? 9.906 -2.192 2.970 1.00 90.88 102 VAL A N 1
ATOM 787 C CA . VAL A 1 102 ? 10.479 -3.504 3.325 1.00 90.88 102 VAL A CA 1
ATOM 788 C C . VAL A 1 102 ? 11.491 -3.383 4.468 1.00 90.88 102 VAL A C 1
ATOM 790 O O . VAL A 1 102 ? 11.525 -4.230 5.359 1.00 90.88 102 VAL A O 1
ATOM 793 N N . LYS A 1 103 ? 12.303 -2.319 4.486 1.00 92.44 103 LYS A N 1
ATOM 794 C CA . LYS A 1 103 ? 13.270 -2.066 5.563 1.00 92.44 103 LYS A CA 1
ATOM 795 C C . LYS A 1 103 ? 12.585 -1.796 6.905 1.00 92.44 103 LYS A C 1
ATOM 797 O O . LYS A 1 103 ? 13.078 -2.270 7.922 1.00 92.44 103 LYS A O 1
ATOM 802 N N . ILE A 1 104 ? 11.480 -1.050 6.899 1.00 94.50 104 ILE A N 1
ATOM 803 C CA . ILE A 1 104 ? 10.718 -0.713 8.110 1.00 94.50 104 ILE A CA 1
ATOM 804 C C . ILE A 1 104 ? 9.953 -1.932 8.634 1.00 94.50 104 ILE A C 1
ATOM 806 O O . ILE A 1 104 ? 10.022 -2.231 9.820 1.00 94.50 104 ILE A O 1
ATOM 810 N N . LEU A 1 105 ? 9.246 -2.649 7.757 1.00 91.06 105 LEU A N 1
ATOM 811 C CA . LEU A 1 105 ? 8.428 -3.806 8.140 1.00 91.06 105 LEU A CA 1
ATOM 812 C C . LEU A 1 105 ? 9.260 -5.065 8.418 1.00 91.06 105 LEU A C 1
ATOM 814 O O . LEU A 1 105 ? 8.796 -5.988 9.083 1.00 91.06 105 LEU A O 1
ATOM 818 N N . GLY A 1 106 ? 10.484 -5.114 7.898 1.00 92.06 106 GLY A N 1
ATOM 819 C CA . GLY A 1 106 ? 11.373 -6.259 8.000 1.00 92.06 106 GLY A CA 1
ATOM 820 C C . GLY A 1 106 ? 11.194 -7.260 6.856 1.00 92.06 106 GLY A C 1
ATOM 821 O O . GLY A 1 106 ? 10.127 -7.406 6.252 1.00 92.06 106 GLY A O 1
ATOM 822 N N . LYS A 1 107 ? 12.274 -7.998 6.578 1.00 90.19 107 LYS A N 1
ATOM 823 C CA . LYS A 1 107 ? 12.366 -8.960 5.462 1.00 90.19 107 LYS A CA 1
ATOM 824 C C . LYS A 1 107 ? 11.466 -10.190 5.625 1.00 90.19 107 LYS A C 1
ATOM 826 O O . LYS A 1 107 ? 11.198 -10.872 4.645 1.00 90.19 107 LYS A O 1
ATOM 831 N N . SER A 1 108 ? 11.005 -10.457 6.845 1.00 89.44 108 SER A N 1
ATOM 832 C CA . SER A 1 108 ? 10.107 -11.573 7.171 1.00 89.44 108 SER A CA 1
ATOM 833 C C . SER A 1 108 ? 8.635 -11.155 7.248 1.00 89.44 108 SER A C 1
ATOM 835 O O . SER A 1 108 ? 7.797 -11.948 7.666 1.00 89.44 108 SER A O 1
ATOM 837 N N . SER A 1 109 ? 8.309 -9.909 6.891 1.00 90.19 109 SER A N 1
ATOM 838 C CA . SER A 1 109 ? 6.929 -9.419 6.877 1.00 90.19 109 SER A CA 1
ATOM 839 C C . SER A 1 109 ? 6.142 -9.961 5.685 1.00 90.19 109 SER A C 1
ATOM 841 O O . SER A 1 109 ? 6.712 -10.273 4.639 1.00 90.19 109 SER A O 1
ATOM 843 N N . THR A 1 110 ? 4.813 -9.989 5.810 1.00 87.81 110 THR A N 1
ATOM 844 C CA . THR A 1 110 ? 3.879 -10.370 4.736 1.00 87.81 110 THR A CA 1
ATOM 845 C C . THR A 1 110 ? 4.108 -9.578 3.444 1.00 87.81 110 THR A C 1
ATOM 847 O O . THR A 1 110 ? 3.933 -10.124 2.365 1.00 87.81 110 THR A O 1
ATOM 850 N N . ALA A 1 111 ? 4.546 -8.317 3.546 1.00 85.19 111 ALA A N 1
ATOM 851 C CA . ALA A 1 111 ? 4.848 -7.465 2.396 1.00 85.19 111 ALA A CA 1
ATOM 852 C C . ALA A 1 111 ? 6.171 -7.827 1.690 1.00 85.19 111 ALA A C 1
ATOM 854 O O . ALA A 1 111 ? 6.368 -7.474 0.533 1.00 85.19 111 ALA A O 1
ATOM 855 N N . ALA A 1 112 ? 7.100 -8.498 2.374 1.00 88.06 112 ALA A N 1
ATOM 856 C CA . ALA A 1 112 ? 8.423 -8.821 1.840 1.00 88.06 112 ALA A CA 1
ATOM 857 C C . ALA A 1 112 ? 8.546 -10.274 1.351 1.00 88.06 112 ALA A C 1
ATOM 859 O O . ALA A 1 112 ? 9.347 -10.560 0.460 1.00 88.06 112 ALA A O 1
ATOM 860 N N . VAL A 1 113 ? 7.780 -11.197 1.940 1.00 90.12 113 VAL A N 1
ATOM 861 C CA . VAL A 1 113 ? 7.816 -12.621 1.589 1.00 90.12 113 VAL A CA 1
ATOM 862 C C . VAL A 1 113 ? 6.826 -12.965 0.474 1.00 90.12 113 VAL A C 1
ATOM 864 O O . VAL A 1 113 ? 5.804 -12.311 0.302 1.00 90.12 113 VAL A O 1
ATOM 867 N N . TYR A 1 114 ? 7.087 -14.049 -0.256 1.00 88.62 114 TYR A N 1
ATOM 868 C CA . TYR A 1 114 ? 6.205 -14.565 -1.307 1.00 88.62 114 TYR A CA 1
ATOM 869 C C . TYR A 1 114 ? 6.128 -16.099 -1.261 1.00 88.62 114 TYR A C 1
ATOM 871 O O . TYR A 1 114 ? 6.853 -16.759 -0.513 1.00 88.62 114 TYR A O 1
ATOM 879 N N . GLY A 1 115 ? 5.204 -16.684 -2.025 1.00 88.19 115 GLY A N 1
ATOM 880 C CA . GLY A 1 115 ? 5.055 -18.138 -2.128 1.00 88.19 115 GLY A CA 1
ATOM 881 C C . GLY A 1 115 ? 4.595 -18.811 -0.828 1.00 88.19 115 GLY A C 1
ATOM 882 O O . GLY A 1 115 ? 3.643 -18.370 -0.180 1.00 88.19 115 GLY A O 1
ATOM 883 N N . SER A 1 116 ? 5.246 -19.916 -0.456 1.00 89.81 116 SER A N 1
ATOM 884 C CA . SER A 1 116 ? 4.858 -20.739 0.700 1.00 89.81 116 SER A CA 1
ATOM 885 C C . SER A 1 116 ? 5.016 -20.009 2.034 1.00 89.81 116 SER A C 1
ATOM 887 O O . SER A 1 116 ? 4.143 -20.135 2.892 1.00 89.81 116 SER A O 1
ATOM 889 N N . SER A 1 117 ? 6.067 -19.198 2.198 1.00 91.06 117 SER A N 1
ATOM 890 C CA . SER A 1 117 ? 6.277 -18.383 3.401 1.00 91.06 117 SER A CA 1
ATOM 891 C C . SER A 1 117 ? 5.156 -17.361 3.587 1.00 91.06 117 SER A C 1
ATOM 893 O O . SER A 1 117 ? 4.599 -17.255 4.679 1.00 91.06 117 SER A O 1
ATOM 895 N N . HIS A 1 118 ? 4.760 -16.673 2.509 1.00 91.38 118 HIS A N 1
ATOM 896 C CA . HIS A 1 118 ? 3.613 -15.762 2.529 1.00 91.38 118 HIS A CA 1
ATOM 897 C C . HIS A 1 118 ? 2.317 -16.499 2.896 1.00 91.38 118 HIS A C 1
ATOM 899 O O . HIS A 1 118 ? 1.587 -16.062 3.785 1.00 91.38 118 HIS A O 1
ATOM 905 N N . LYS A 1 119 ? 2.065 -17.666 2.282 1.00 90.38 119 LYS A N 1
ATOM 906 C CA . LYS A 1 119 ? 0.892 -18.502 2.587 1.00 90.38 119 LYS A CA 1
ATOM 907 C C . LYS A 1 119 ? 0.849 -18.925 4.058 1.00 90.38 119 LYS A C 1
ATOM 909 O O . LYS A 1 119 ? -0.225 -18.904 4.655 1.00 90.38 119 LYS A O 1
ATOM 914 N N . HIS A 1 120 ? 1.991 -19.296 4.633 1.00 93.00 120 HIS A N 1
ATOM 915 C CA . HIS A 1 120 ? 2.086 -19.700 6.032 1.00 93.00 120 HIS A CA 1
ATOM 916 C C . HIS A 1 120 ? 1.787 -18.531 6.978 1.00 93.00 120 HIS A C 1
ATOM 918 O O . HIS A 1 120 ? 0.883 -18.641 7.800 1.00 93.00 120 HIS A O 1
ATOM 924 N N . ILE A 1 121 ? 2.469 -17.391 6.809 1.00 92.50 121 ILE A N 1
ATOM 925 C CA . ILE A 1 121 ? 2.250 -16.192 7.636 1.00 92.50 121 ILE A CA 1
ATOM 926 C C . ILE A 1 121 ? 0.791 -15.733 7.550 1.00 92.50 121 ILE A C 1
ATOM 928 O O . ILE A 1 121 ? 0.151 -15.495 8.574 1.00 92.50 121 ILE A O 1
ATOM 932 N N . ARG A 1 122 ? 0.234 -15.670 6.335 1.00 90.56 122 ARG A N 1
ATOM 933 C CA . ARG A 1 122 ? -1.166 -15.297 6.116 1.00 90.56 122 ARG A CA 1
ATOM 934 C C . ARG A 1 122 ? -2.134 -16.279 6.778 1.00 90.56 122 ARG A C 1
ATOM 936 O O . ARG A 1 122 ? -3.113 -15.841 7.372 1.00 90.56 122 ARG A O 1
ATOM 943 N N . GLY A 1 123 ? -1.874 -17.583 6.693 1.00 92.25 123 GLY A N 1
ATOM 944 C CA . GLY A 1 123 ? -2.689 -18.609 7.348 1.00 92.25 123 GLY A CA 1
ATOM 945 C C . GLY A 1 123 ? -2.690 -18.467 8.870 1.00 92.25 123 GLY A C 1
ATOM 946 O O . GLY A 1 123 ? -3.757 -18.466 9.482 1.00 92.25 123 GLY A O 1
ATOM 947 N N . SER A 1 124 ? -1.514 -18.261 9.468 1.00 91.50 124 SER A N 1
ATOM 948 C CA . SER A 1 124 ? -1.382 -18.024 10.908 1.00 91.50 124 SER A CA 1
ATOM 949 C C . SER A 1 124 ? -2.125 -16.758 11.340 1.00 91.50 124 SER A C 1
ATOM 951 O O . SER A 1 124 ? -2.919 -16.815 12.276 1.00 91.50 124 SER A O 1
ATOM 953 N N . LEU A 1 125 ? -1.962 -15.641 10.619 1.00 91.00 125 LEU A N 1
ATOM 954 C CA . LEU A 1 125 ? -2.710 -14.405 10.884 1.00 91.00 125 LEU A CA 1
ATOM 955 C C . LEU A 1 125 ? -4.226 -14.627 10.818 1.00 91.00 125 LEU A C 1
ATOM 957 O O . LEU A 1 125 ? -4.936 -14.228 11.734 1.00 91.00 125 LEU A O 1
ATOM 961 N N . LEU A 1 126 ? -4.726 -15.309 9.783 1.00 91.12 126 LEU A N 1
ATOM 962 C CA . LEU A 1 126 ? -6.158 -15.585 9.631 1.00 91.12 126 LEU A CA 1
ATOM 963 C C . LEU A 1 126 ? -6.725 -16.455 10.759 1.00 91.12 126 LEU A C 1
ATOM 965 O O . LEU A 1 126 ? -7.892 -16.295 11.103 1.00 91.12 126 LEU A O 1
ATOM 969 N N . SER A 1 127 ? -5.923 -17.338 11.360 1.00 87.81 127 SER A N 1
ATOM 970 C CA . SER A 1 127 ? -6.358 -18.104 12.536 1.00 87.81 127 SER A CA 1
ATOM 971 C C . SER A 1 127 ? -6.574 -17.222 13.773 1.00 87.81 127 SER A C 1
ATOM 973 O O . SER A 1 127 ? -7.483 -17.487 14.556 1.00 87.81 127 SER A O 1
ATOM 975 N N . LEU A 1 128 ? -5.807 -16.132 13.906 1.00 88.88 128 LEU A N 1
ATOM 976 C CA . LEU A 1 128 ? -5.926 -15.167 15.005 1.00 88.88 128 LEU A CA 1
ATOM 977 C C . LEU A 1 128 ? -7.114 -14.210 14.831 1.00 88.88 128 LEU A C 1
ATOM 979 O O . LEU A 1 128 ? -7.662 -13.729 15.817 1.00 88.88 128 LEU A O 1
ATOM 983 N N . VAL A 1 129 ? -7.522 -13.941 13.587 1.00 91.44 129 VAL A N 1
ATOM 984 C CA . VAL A 1 129 ? -8.648 -13.046 13.253 1.00 91.44 129 VAL A CA 1
ATOM 985 C C . VAL A 1 129 ? -9.820 -13.787 12.604 1.00 91.44 129 VAL A C 1
ATOM 987 O O . VAL A 1 129 ? -10.584 -13.218 11.828 1.00 91.44 129 VAL A O 1
ATOM 990 N N . GLY A 1 130 ? -9.970 -15.079 12.894 1.00 92.06 130 GLY A N 1
ATOM 991 C CA . GLY A 1 130 ? -11.093 -15.868 12.396 1.00 92.06 130 GLY A CA 1
ATOM 992 C C . GLY A 1 130 ? -12.433 -15.406 12.991 1.00 92.06 130 GLY A C 1
ATOM 993 O O . GLY A 1 130 ? -12.446 -14.780 14.053 1.00 92.06 130 GLY A O 1
ATOM 994 N N . PRO A 1 131 ? -13.582 -15.753 12.377 1.00 93.56 131 PRO A N 1
ATOM 995 C CA . PRO A 1 131 ? -14.896 -15.330 12.871 1.00 93.56 131 PRO A CA 1
ATOM 996 C C . PRO A 1 131 ? -15.153 -15.624 14.363 1.00 93.56 131 PRO A C 1
ATOM 998 O O . PRO A 1 131 ? -15.667 -14.736 15.044 1.00 93.56 131 PRO A O 1
ATOM 1001 N N . PRO A 1 132 ? -14.761 -16.794 14.918 1.00 92.25 132 PRO A N 1
ATOM 1002 C CA . PRO A 1 132 ? -14.903 -17.050 16.352 1.00 92.25 132 PRO A CA 1
ATOM 1003 C C . PRO A 1 132 ? -14.043 -16.116 17.212 1.00 92.25 132 PRO A C 1
ATOM 1005 O O . PRO A 1 132 ? -14.546 -15.529 18.162 1.00 92.25 132 PRO A O 1
ATOM 1008 N N . ALA A 1 133 ? -12.771 -15.911 16.847 1.00 91.88 133 ALA A N 1
ATOM 1009 C CA . ALA A 1 133 ? -11.872 -15.006 17.564 1.00 91.88 133 ALA A CA 1
ATOM 1010 C C . ALA A 1 133 ? -12.370 -13.554 17.508 1.00 91.88 133 ALA A C 1
ATOM 1012 O O . ALA A 1 133 ? -12.323 -12.841 18.508 1.00 91.88 133 ALA A O 1
ATOM 1013 N N . ILE A 1 134 ? -12.916 -13.127 16.364 1.00 94.12 134 ILE A N 1
ATOM 1014 C CA . ILE A 1 134 ? -13.552 -11.815 16.237 1.00 94.12 134 ILE A CA 1
ATOM 1015 C C . ILE A 1 134 ? -14.719 -11.695 17.215 1.00 94.12 134 ILE A C 1
ATOM 1017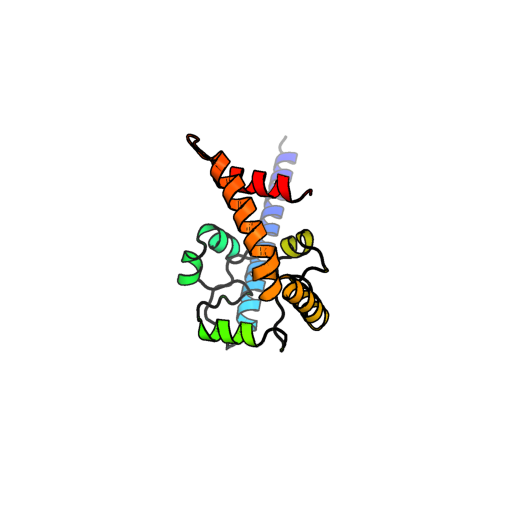 O O . ILE A 1 134 ? -14.762 -10.744 17.989 1.00 94.12 134 ILE A O 1
ATOM 1021 N N . ARG A 1 135 ? -15.650 -12.652 17.194 1.00 94.81 135 ARG A N 1
ATOM 1022 C CA . ARG A 1 135 ? -16.875 -12.586 17.995 1.00 94.81 135 ARG A CA 1
ATOM 1023 C C . ARG A 1 135 ? -16.602 -12.651 19.494 1.00 94.81 135 ARG A C 1
ATOM 1025 O O . ARG A 1 135 ? -17.161 -11.856 20.242 1.00 94.81 135 ARG A O 1
ATOM 1032 N N . ASP A 1 136 ? -15.760 -13.590 19.908 1.00 93.94 136 ASP A N 1
ATOM 1033 C CA . ASP A 1 136 ? -15.661 -13.992 21.311 1.00 93.94 136 ASP A CA 1
ATOM 1034 C C . ASP A 1 136 ? -14.507 -13.285 22.045 1.00 93.94 136 ASP A C 1
ATOM 1036 O O . ASP A 1 136 ? -14.555 -13.154 23.266 1.00 93.94 136 ASP A O 1
ATOM 1040 N N . LEU A 1 137 ? -13.492 -12.788 21.321 1.00 91.06 137 LEU A N 1
ATOM 1041 C CA . LEU A 1 137 ? -12.317 -12.128 21.905 1.00 91.06 137 LEU A CA 1
ATOM 1042 C C . LEU A 1 137 ? -12.160 -10.673 21.445 1.00 91.06 137 LEU A C 1
ATOM 1044 O O . LEU A 1 137 ? -12.063 -9.772 22.276 1.00 91.06 137 LEU A O 1
ATOM 1048 N N . LEU A 1 138 ? -12.115 -10.421 20.133 1.00 92.50 138 LEU A N 1
ATOM 1049 C CA . LEU A 1 138 ? -11.765 -9.090 19.624 1.00 92.50 138 LEU A CA 1
ATOM 1050 C C . LEU A 1 138 ? -12.901 -8.082 19.820 1.00 92.50 138 LEU A C 1
ATOM 1052 O O . LEU A 1 138 ? -12.635 -6.983 20.292 1.00 92.50 138 LEU A O 1
ATOM 1056 N N . LEU A 1 139 ? -14.153 -8.433 19.506 1.00 95.19 139 LEU A N 1
ATOM 1057 C CA . LEU A 1 139 ? -15.291 -7.513 19.621 1.00 95.19 139 LEU A CA 1
ATOM 1058 C C . LEU A 1 139 ? -15.527 -7.018 21.058 1.00 95.19 139 LEU A C 1
ATOM 1060 O O . LEU A 1 139 ? -15.628 -5.802 21.224 1.00 95.19 139 LEU A O 1
ATOM 1064 N N . PRO A 1 140 ? -15.562 -7.874 22.101 1.00 95.19 140 PRO A N 1
ATOM 1065 C CA . PRO A 1 140 ? -15.715 -7.401 23.477 1.00 95.19 140 PRO A CA 1
ATOM 1066 C C . PRO A 1 140 ? -14.571 -6.482 23.916 1.00 95.19 140 PRO A C 1
ATOM 1068 O O . PRO A 1 140 ? -14.802 -5.465 24.571 1.00 95.19 140 PRO A O 1
ATOM 1071 N N . ASN A 1 141 ? -13.337 -6.810 23.522 1.00 91.75 141 ASN A N 1
ATOM 1072 C CA . ASN A 1 141 ? -12.173 -5.983 23.821 1.00 91.75 141 ASN A CA 1
ATOM 1073 C C . ASN A 1 141 ? -12.272 -4.624 23.123 1.00 91.75 141 ASN A C 1
ATOM 1075 O O . ASN A 1 141 ? -12.121 -3.597 23.779 1.00 91.75 141 ASN A O 1
ATOM 1079 N N . ILE A 1 142 ? -12.589 -4.604 21.826 1.00 92.12 142 ILE A N 1
ATOM 1080 C CA . ILE A 1 142 ? -12.786 -3.372 21.055 1.00 92.12 142 ILE A CA 1
ATOM 1081 C C . ILE A 1 142 ? -13.896 -2.516 21.675 1.00 92.12 142 ILE A C 1
ATOM 1083 O O . ILE A 1 142 ? -13.670 -1.330 21.882 1.00 92.12 142 ILE A O 1
ATOM 1087 N N . ASP A 1 143 ? -15.058 -3.079 22.025 1.00 94.56 143 ASP A N 1
ATOM 1088 C CA . ASP A 1 143 ? -16.151 -2.323 22.663 1.00 94.56 143 ASP A CA 1
ATOM 1089 C C . ASP A 1 143 ? -15.704 -1.704 23.996 1.00 94.56 143 ASP A C 1
ATOM 1091 O O . ASP A 1 143 ? -15.870 -0.500 24.210 1.00 94.56 143 ASP A O 1
ATOM 1095 N N . LYS A 1 144 ? -15.044 -2.489 24.858 1.00 91.88 144 LYS A N 1
ATOM 1096 C CA . LYS A 1 144 ? -14.486 -2.001 26.128 1.00 91.88 144 LYS A CA 1
ATOM 1097 C C . LYS A 1 144 ? -13.508 -0.842 25.910 1.00 91.88 144 LYS A C 1
ATOM 1099 O O . LYS A 1 144 ? -13.604 0.185 26.585 1.00 91.88 144 LYS A O 1
ATOM 1104 N N . TYR A 1 145 ? -12.580 -1.000 24.972 1.00 88.00 145 TYR A N 1
ATOM 1105 C CA . TYR A 1 145 ? -11.571 -0.003 24.626 1.00 88.00 145 TYR A CA 1
ATOM 1106 C C . TYR A 1 145 ? -12.182 1.274 24.049 1.00 88.00 145 TYR A C 1
ATOM 1108 O O . TYR A 1 145 ? -11.831 2.372 24.477 1.00 88.00 145 TYR A O 1
ATOM 1116 N N . MET A 1 146 ? -13.143 1.136 23.136 1.00 89.56 146 MET A N 1
ATOM 1117 C CA . MET A 1 146 ? -13.839 2.263 22.522 1.00 89.56 146 MET A CA 1
ATOM 1118 C C . MET A 1 146 ? -14.654 3.048 23.547 1.00 89.56 146 MET A C 1
AT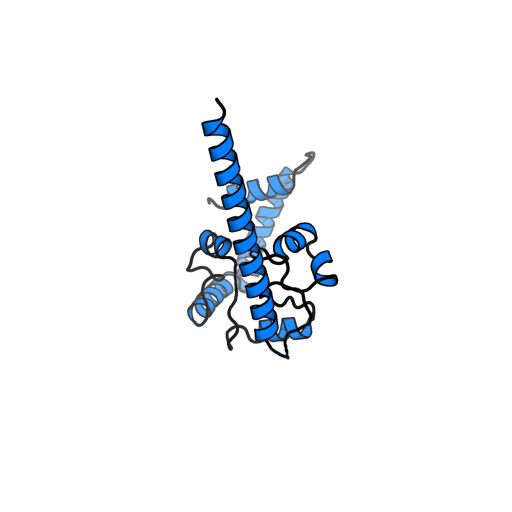OM 1120 O O . MET A 1 146 ? -14.596 4.275 23.549 1.00 89.56 146 MET A O 1
ATOM 1124 N N . ARG A 1 147 ? -15.360 2.376 24.466 1.00 91.12 147 ARG A N 1
ATOM 1125 C CA . ARG A 1 147 ? -16.073 3.054 25.562 1.00 91.12 147 ARG A CA 1
ATOM 1126 C C . ARG A 1 147 ? -15.119 3.858 26.433 1.00 91.12 147 ARG A C 1
ATOM 1128 O O . ARG A 1 147 ? -15.396 5.019 26.709 1.00 91.12 147 ARG A O 1
ATOM 1135 N N . PHE A 1 148 ? -13.994 3.270 26.836 1.00 86.88 148 PHE A N 1
ATOM 1136 C CA . PHE A 1 148 ? -12.989 3.977 27.630 1.00 86.88 148 PHE A CA 1
ATOM 1137 C C . PHE A 1 148 ? -12.427 5.194 26.887 1.00 86.88 148 PHE A C 1
ATOM 1139 O O . PHE A 1 148 ? -12.345 6.285 27.451 1.00 86.88 148 PHE A O 1
ATOM 1146 N N . PHE A 1 149 ? -12.085 5.018 25.610 1.00 86.75 149 PHE A N 1
ATOM 1147 C CA . PHE A 1 149 ? -11.554 6.088 24.778 1.00 86.75 149 PHE A CA 1
ATOM 1148 C C . PHE A 1 149 ? -12.543 7.253 24.649 1.00 86.75 149 PHE A C 1
ATOM 1150 O O . PHE A 1 149 ? -12.157 8.398 24.870 1.00 86.75 149 PHE A O 1
ATOM 1157 N N . LEU A 1 150 ? -13.820 6.961 24.378 1.00 88.00 150 LEU A N 1
ATOM 1158 C CA . LEU A 1 150 ? -14.876 7.962 24.208 1.00 88.00 150 LEU A CA 1
ATOM 1159 C C . LEU A 1 150 ? -15.311 8.626 25.522 1.00 88.00 150 LEU A C 1
ATOM 1161 O O . LEU A 1 150 ? -15.667 9.798 25.513 1.00 88.00 150 LEU A O 1
ATOM 1165 N N . LEU A 1 151 ? -15.252 7.935 26.667 1.00 87.06 151 LEU A N 1
ATOM 1166 C CA . LEU A 1 151 ? -15.537 8.554 27.972 1.00 87.06 151 LEU A CA 1
ATOM 1167 C C . LEU A 1 151 ? -14.585 9.715 28.280 1.00 87.06 151 LEU A C 1
ATOM 1169 O O . LEU A 1 151 ? -14.964 10.671 28.951 1.00 87.06 151 LEU A O 1
ATOM 1173 N N . ASN A 1 152 ? -13.357 9.667 27.763 1.00 79.88 152 ASN A N 1
ATOM 1174 C CA . ASN A 1 152 ? -12.390 10.741 27.950 1.00 79.88 152 ASN A CA 1
ATOM 1175 C C . ASN A 1 152 ? -12.695 11.992 27.097 1.00 79.88 152 ASN A C 1
ATOM 1177 O O . ASN A 1 152 ? -11.972 12.984 27.215 1.00 79.88 152 ASN A O 1
ATOM 1181 N N . TRP A 1 153 ? -13.723 11.944 26.239 1.00 87.06 153 TRP A N 1
ATOM 1182 C CA . TRP A 1 153 ? -14.048 12.999 25.276 1.00 87.06 153 TRP A CA 1
ATOM 1183 C C . TRP A 1 153 ? -15.042 14.041 25.782 1.00 87.06 153 TRP A C 1
ATOM 1185 O O . TRP A 1 153 ? -15.092 15.136 25.223 1.00 87.06 153 TRP A O 1
ATOM 1195 N N . ASP A 1 154 ? -15.808 13.739 26.831 1.00 85.94 154 ASP A N 1
ATOM 1196 C CA . ASP A 1 154 ? -16.885 14.622 27.280 1.00 85.94 154 ASP A CA 1
ATOM 1197 C C . ASP A 1 154 ? -16.373 16.020 27.670 1.00 85.94 154 ASP A C 1
ATOM 1199 O O . ASP A 1 154 ? -15.418 16.168 28.439 1.00 85.94 154 ASP A O 1
ATOM 1203 N N . GLY A 1 155 ? -16.991 17.050 27.085 1.00 86.56 155 GLY A N 1
ATOM 1204 C CA . GLY A 1 155 ? -16.644 18.458 27.293 1.00 86.56 155 GLY A CA 1
ATOM 1205 C C . GLY A 1 155 ? -15.256 18.896 26.801 1.00 86.56 155 GLY A C 1
ATOM 1206 O O . GLY A 1 155 ? -14.844 20.013 27.119 1.00 86.56 155 GLY A O 1
ATOM 1207 N N . LYS A 1 156 ? -14.518 18.064 26.046 1.00 87.25 156 LYS A N 1
ATOM 1208 C CA . LYS A 1 156 ? -13.153 18.371 25.578 1.00 87.25 156 LYS A CA 1
ATOM 1209 C C . LYS A 1 156 ? -13.073 18.490 24.058 1.00 87.25 156 LYS A C 1
ATOM 1211 O O . LYS A 1 156 ? -13.586 17.653 23.323 1.00 87.25 156 LYS A O 1
ATOM 1216 N N . THR A 1 157 ? -12.323 19.479 23.579 1.00 89.06 157 THR A N 1
ATOM 1217 C CA . THR A 1 157 ? -11.863 19.506 22.185 1.00 89.06 157 THR A CA 1
ATOM 1218 C C . THR A 1 157 ? -10.689 18.547 22.045 1.00 89.06 157 THR A C 1
ATOM 1220 O O . THR A 1 157 ? -9.653 18.744 22.681 1.00 89.06 157 THR A O 1
ATOM 1223 N N . ILE A 1 158 ? -10.846 17.507 21.228 1.00 86.25 158 ILE A N 1
ATOM 1224 C CA . ILE A 1 158 ? -9.829 16.470 21.041 1.00 86.25 158 ILE A CA 1
ATOM 1225 C C . ILE A 1 158 ? -9.328 16.480 19.607 1.00 86.25 158 ILE A C 1
ATOM 1227 O O . ILE A 1 158 ? -10.104 16.472 18.654 1.00 86.25 158 ILE A O 1
ATOM 1231 N N . ASP A 1 159 ? -8.007 16.438 19.469 1.00 90.00 159 ASP A N 1
ATOM 1232 C CA . ASP A 1 159 ? -7.361 16.048 18.225 1.00 90.00 159 ASP A CA 1
ATOM 1233 C C . ASP A 1 159 ? -7.467 14.523 18.079 1.00 90.00 159 ASP A C 1
ATOM 1235 O O . ASP A 1 159 ? -6.877 13.767 18.853 1.00 90.00 159 ASP A O 1
ATOM 1239 N N . ILE A 1 160 ? -8.242 14.067 17.094 1.00 88.81 160 ILE A N 1
ATOM 1240 C CA . ILE A 1 160 ? -8.521 12.644 16.861 1.00 88.81 160 ILE A CA 1
ATOM 1241 C C . ILE A 1 160 ? -7.239 11.878 16.508 1.00 88.81 160 ILE A C 1
ATOM 1243 O O . ILE A 1 160 ? -7.082 10.729 16.930 1.00 88.81 160 ILE A O 1
ATOM 1247 N N . LEU A 1 161 ? -6.306 12.493 15.773 1.00 89.31 161 LEU A N 1
ATOM 1248 C CA . LEU A 1 161 ? -5.044 11.852 15.397 1.00 89.31 161 LEU A CA 1
ATOM 1249 C C . LEU A 1 161 ? -4.168 11.666 16.631 1.00 89.31 161 LEU A C 1
ATOM 1251 O O . LEU A 1 161 ? -3.694 10.559 16.892 1.00 89.31 161 LEU A O 1
ATOM 1255 N N . LEU A 1 162 ? -4.010 12.725 17.428 1.00 86.81 162 LEU A N 1
ATOM 1256 C CA . LEU A 1 162 ? -3.233 12.657 18.663 1.00 86.81 162 LEU A CA 1
ATOM 1257 C C . LEU A 1 162 ? -3.874 11.703 19.677 1.00 86.81 162 LEU A C 1
ATOM 1259 O O . LEU A 1 162 ? -3.177 10.899 20.294 1.00 86.81 162 LEU A O 1
ATOM 1263 N N . GLY A 1 163 ? -5.200 11.752 19.808 1.00 86.12 163 GLY A N 1
ATOM 1264 C CA . GLY A 1 163 ? -5.969 10.867 20.674 1.00 86.12 163 GLY A CA 1
ATOM 1265 C C . GLY A 1 163 ? -5.790 9.400 20.292 1.00 86.12 163 GLY A C 1
ATOM 1266 O O . GLY A 1 163 ? -5.507 8.576 21.157 1.00 86.12 163 GLY A O 1
ATOM 1267 N N . THR A 1 164 ? -5.872 9.075 18.999 1.00 86.88 164 THR A N 1
ATOM 1268 C CA . THR A 1 164 ? -5.686 7.701 18.502 1.00 86.88 164 THR A CA 1
ATOM 1269 C C . THR A 1 164 ? -4.253 7.209 18.714 1.00 86.88 164 THR A C 1
ATOM 1271 O O . THR A 1 164 ? -4.051 6.063 19.108 1.00 86.88 164 THR A O 1
ATOM 1274 N N . LEU A 1 165 ? -3.246 8.064 18.502 1.00 87.06 165 LEU A N 1
ATOM 1275 C CA . LEU A 1 165 ? -1.842 7.711 18.739 1.00 87.06 165 LEU A CA 1
ATOM 1276 C C . LEU A 1 165 ? -1.548 7.477 20.220 1.00 87.06 165 LEU A C 1
ATOM 1278 O O . LEU A 1 165 ? -0.877 6.504 20.565 1.00 87.06 165 LEU A O 1
ATOM 1282 N N . TRP A 1 166 ? -2.056 8.350 21.091 1.00 83.12 166 TRP A N 1
ATOM 1283 C CA . TRP A 1 166 ? -1.928 8.182 22.535 1.00 83.12 166 TRP A CA 1
ATOM 1284 C C . TRP A 1 166 ? -2.594 6.882 22.988 1.00 83.12 166 TRP A C 1
ATOM 1286 O O . TRP A 1 166 ? -1.962 6.071 23.662 1.00 83.12 166 TRP A O 1
ATOM 1296 N N . PHE A 1 167 ? -3.821 6.637 22.520 1.00 82.56 167 PHE A N 1
ATOM 1297 C CA . PHE A 1 167 ? -4.557 5.409 22.792 1.00 82.56 167 PHE A CA 1
ATOM 1298 C C . PHE A 1 167 ? -3.778 4.170 22.322 1.00 82.56 167 PHE A C 1
ATOM 1300 O O . PHE A 1 167 ? -3.544 3.248 23.095 1.00 82.56 167 PHE A O 1
ATOM 1307 N N . SER A 1 168 ? -3.280 4.164 21.085 1.00 82.00 168 SER A N 1
ATOM 1308 C CA . SER A 1 168 ? -2.492 3.041 20.568 1.00 82.00 168 SER A CA 1
ATOM 1309 C C . SER A 1 168 ? -1.199 2.805 21.352 1.00 82.00 168 SER A C 1
ATOM 1311 O O . SER A 1 168 ? -0.762 1.661 21.442 1.00 82.00 168 SER A O 1
ATOM 1313 N N . ARG A 1 169 ? -0.565 3.854 21.889 1.00 82.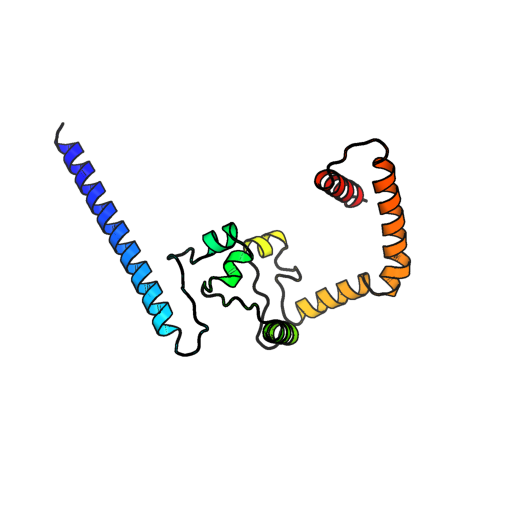69 169 ARG A N 1
ATOM 1314 C CA . ARG A 1 169 ? 0.679 3.737 22.658 1.00 82.69 169 ARG A CA 1
ATOM 1315 C C . ARG A 1 169 ? 0.446 3.129 24.038 1.00 82.69 169 ARG A C 1
ATOM 1317 O O . ARG A 1 169 ? 1.191 2.234 24.415 1.00 82.69 169 ARG A O 1
ATOM 1324 N N . GLU A 1 170 ? -0.567 3.600 24.758 1.00 79.62 170 GLU A N 1
ATOM 1325 C CA . GLU A 1 170 ? -0.865 3.166 26.132 1.00 79.62 170 GLU A CA 1
ATOM 1326 C C . GLU A 1 170 ? -1.255 1.678 26.201 1.00 79.62 170 GLU A C 1
ATOM 1328 O O . GLU A 1 170 ? -0.955 0.978 27.168 1.00 79.62 170 GLU A O 1
ATOM 1333 N N . TYR A 1 171 ? -1.894 1.174 25.142 1.00 69.56 171 TYR A N 1
ATOM 1334 C CA . TYR A 1 171 ? -2.386 -0.203 25.079 1.00 69.56 171 TYR A CA 1
ATOM 1335 C C . TYR A 1 171 ? -1.499 -1.168 24.284 1.00 69.56 171 TYR A C 1
ATOM 1337 O O . TYR A 1 171 ? -1.743 -2.366 24.340 1.00 69.56 171 TYR A O 1
ATOM 1345 N N . ALA A 1 172 ? -0.463 -0.699 23.580 1.00 63.00 172 ALA A N 1
ATOM 1346 C CA . ALA A 1 172 ? 0.505 -1.590 22.925 1.00 63.00 172 ALA A CA 1
ATOM 1347 C C . ALA A 1 172 ? 1.552 -2.175 23.895 1.00 63.00 172 ALA A C 1
ATOM 1349 O O . ALA A 1 172 ? 2.310 -3.063 23.508 1.00 63.00 172 ALA A O 1
ATOM 1350 N N . THR A 1 173 ? 1.635 -1.659 25.126 1.00 50.44 173 THR A N 1
ATOM 1351 C CA . THR A 1 173 ? 2.636 -2.049 26.136 1.00 50.44 173 THR A CA 1
ATOM 1352 C C . THR A 1 173 ? 2.106 -2.959 27.247 1.00 50.44 173 THR A C 1
ATOM 1354 O O . THR A 1 173 ? 2.891 -3.335 28.116 1.00 50.44 173 THR A O 1
ATOM 1357 N N . ASN A 1 174 ? 0.816 -3.309 27.228 1.00 42.75 174 ASN A N 1
ATOM 1358 C CA . ASN A 1 174 ? 0.180 -4.267 28.144 1.00 42.75 174 ASN A CA 1
ATOM 1359 C C . ASN A 1 174 ? -0.196 -5.548 27.397 1.00 42.75 174 ASN A C 1
ATOM 1361 O O . ASN A 1 174 ? -0.129 -6.625 28.026 1.00 42.75 174 ASN A O 1
#

pLDDT: mean 83.01, std 10.56, range [42.75, 95.69]

Sequence (174 aa):
MMLPLVFGLSFGVLFSVSVTFLVLADLKWNALRYNLAGKGLPPGTMGWPVFGETTEFLKHGLDFLNNKKAIPTIICMDPDLNRYILLNEGKGLVPGYPQSMVKILGKSSTAAVYGSSHKHIRGSLLSLVGPPAIRDLLLPNIDKYMRFFLLNWDGKTIDILLGTLWFSREYATN

InterPro domains:
  IPR036396 Cytochrome P450 superfamily [G3DSA:1.10.630.10] (33-173)
  IPR036396 Cytochrome P450 superfamily [SSF48264] (34-156)

Foldseek 3Di:
DVVVVVVVVVVVVVVVVVVVVVLVVQVVVLVVCVVVVDDPDDDFFQQGRPCRCVVVCVVCPVVCVVPGDDHVDGDDPDVVVVVVLVVCDQVPDDQDDDPVVCVVQDCQDLNNDGDPSNVVVVVVVCVCVPPCNCVPPVVVVVVVLVVVLVVVPPPDDDDPVVSVVVSCVVPVVD

Secondary structure (DSSP, 8-state):
-HHHHHHHHHHHHHHHHHHHHHHHHHHHHHHHHHHHT-TTSPS----BTTTBTHHHHHHHTHHHHHH---BSB-----HHHHHHHHHTBTTTB-----HHHHHHH-TTSTTT--HHHHHHHHHHHHHHTSHHHIIIIIHHHHHHHHHHHHHTTTT----HHHHHHHHHHHHS--

Organism: NCBI:txid981085